Protein AF-A0A8X7TG56-F1 (afdb_monomer_lite)

Structure (mmCIF, N/CA/C/O backbone):
data_AF-A0A8X7TG56-F1
#
_entry.id   AF-A0A8X7TG56-F1
#
loop_
_atom_site.group_PDB
_atom_site.id
_atom_site.type_symbol
_atom_site.label_atom_id
_atom_site.label_alt_id
_atom_site.label_comp_id
_atom_site.label_asym_id
_atom_site.label_entity_id
_atom_site.label_seq_id
_atom_site.pdbx_PDB_ins_code
_atom_site.Cartn_x
_atom_site.Cartn_y
_atom_site.Cartn_z
_atom_site.occupancy
_atom_site.B_iso_or_equiv
_atom_site.auth_seq_id
_atom_site.auth_comp_id
_atom_site.auth_asym_id
_atom_site.auth_atom_id
_atom_site.pdbx_PDB_model_num
ATOM 1 N N . MET A 1 1 ? 38.841 11.593 -15.750 1.00 63.56 1 MET A N 1
ATOM 2 C CA . MET A 1 1 ? 37.662 10.815 -16.189 1.00 63.56 1 MET A CA 1
ATOM 3 C C . MET A 1 1 ? 36.971 11.633 -17.257 1.00 63.56 1 MET A C 1
ATOM 5 O O . MET A 1 1 ? 36.668 12.790 -16.999 1.00 63.56 1 MET A O 1
ATOM 9 N N . ASP A 1 2 ? 36.814 11.093 -18.461 1.00 86.88 2 ASP A N 1
ATOM 10 C CA . ASP A 1 2 ? 36.270 11.854 -19.589 1.00 86.88 2 ASP A CA 1
ATOM 11 C C . ASP A 1 2 ? 34.764 12.094 -19.441 1.00 86.88 2 ASP A C 1
ATOM 13 O O . ASP A 1 2 ? 34.054 11.307 -18.812 1.00 86.88 2 ASP A O 1
ATOM 17 N N . SER A 1 3 ? 34.254 13.156 -20.075 1.00 84.31 3 SER A N 1
ATOM 18 C CA . SER A 1 3 ? 32.820 13.497 -20.082 1.00 84.31 3 SER A CA 1
ATOM 19 C C . SER A 1 3 ? 31.936 12.315 -20.518 1.00 84.31 3 SER A C 1
ATOM 21 O O . SER A 1 3 ? 30.877 12.082 -19.938 1.00 84.31 3 SER A O 1
ATOM 23 N N . ARG A 1 4 ? 32.419 11.489 -21.457 1.00 87.69 4 ARG A N 1
ATOM 24 C CA . ARG A 1 4 ? 31.732 10.268 -21.914 1.00 87.69 4 ARG A CA 1
ATOM 25 C C . ARG A 1 4 ? 31.576 9.227 -20.801 1.00 87.69 4 ARG A C 1
ATOM 27 O O . ARG A 1 4 ? 30.516 8.616 -20.701 1.00 87.69 4 ARG A O 1
ATOM 34 N N . SER A 1 5 ? 32.586 9.064 -19.943 1.00 88.06 5 SER A N 1
ATOM 35 C CA . SER A 1 5 ? 32.484 8.177 -18.779 1.00 88.06 5 SER A CA 1
ATOM 36 C C . SER A 1 5 ? 31.482 8.706 -17.759 1.00 88.06 5 SER A C 1
ATOM 38 O O . SER A 1 5 ? 30.693 7.922 -17.244 1.00 88.06 5 SER A O 1
ATOM 40 N N . TYR A 1 6 ? 31.451 10.016 -17.490 1.00 90.25 6 TYR A N 1
ATOM 41 C CA . TYR A 1 6 ? 30.472 10.591 -16.555 1.00 90.25 6 TYR A CA 1
ATOM 42 C C . TYR A 1 6 ? 29.027 10.386 -17.015 1.00 90.25 6 TYR A C 1
ATOM 44 O O . TYR A 1 6 ? 28.192 9.975 -16.216 1.00 90.25 6 TYR A O 1
ATOM 52 N N . VAL A 1 7 ? 28.738 10.606 -18.302 1.00 92.38 7 VAL A N 1
ATOM 53 C CA . VAL A 1 7 ? 27.398 10.357 -18.863 1.00 92.38 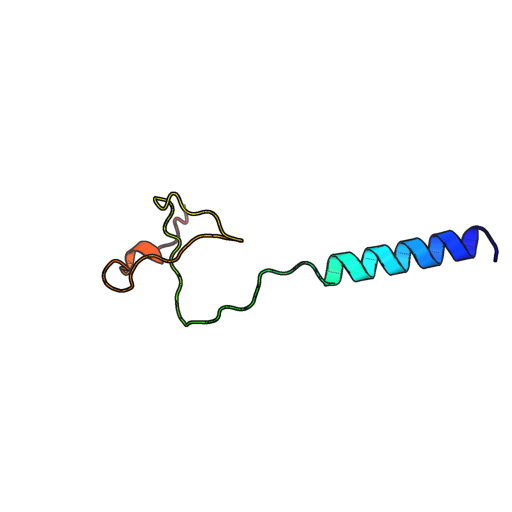7 VAL A CA 1
ATOM 54 C C . VAL A 1 7 ? 27.005 8.888 -18.704 1.00 92.38 7 VAL A C 1
ATOM 56 O O . VAL A 1 7 ? 25.886 8.595 -18.290 1.00 92.38 7 VAL A O 1
ATOM 59 N N . PHE A 1 8 ? 27.931 7.966 -18.968 1.00 92.44 8 PHE A N 1
ATOM 60 C CA . PHE A 1 8 ? 27.687 6.534 -18.811 1.00 92.44 8 PHE A CA 1
ATOM 61 C C . PHE A 1 8 ? 27.347 6.153 -17.360 1.00 92.44 8 PHE A C 1
ATOM 63 O O . PHE A 1 8 ? 26.350 5.471 -17.124 1.00 92.44 8 PHE A O 1
ATOM 70 N N . PHE A 1 9 ? 28.112 6.647 -16.380 1.00 91.19 9 PHE A N 1
ATOM 71 C CA . PHE A 1 9 ? 27.829 6.401 -14.961 1.00 91.19 9 PHE A CA 1
ATOM 72 C C . PHE A 1 9 ? 26.493 6.998 -14.511 1.00 91.19 9 PHE A C 1
ATOM 74 O O . PHE A 1 9 ? 25.746 6.329 -13.799 1.00 91.19 9 PHE A O 1
ATOM 81 N N . SER A 1 10 ? 26.161 8.216 -14.948 1.00 89.12 10 SER A N 1
ATOM 82 C CA . SER A 1 10 ? 24.877 8.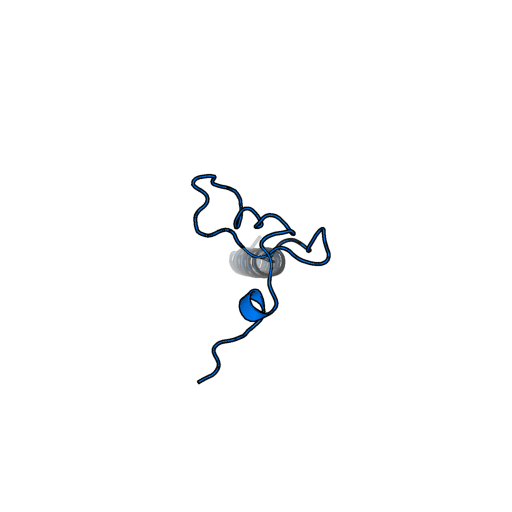845 -14.619 1.00 89.12 10 SER A CA 1
ATOM 83 C C . SER A 1 10 ? 23.691 8.047 -15.163 1.00 89.12 10 SER A C 1
ATOM 85 O O . SER A 1 10 ? 22.721 7.839 -14.441 1.00 89.12 10 SER A O 1
ATOM 87 N N . VAL A 1 11 ? 23.780 7.544 -16.400 1.00 91.12 11 VAL A N 1
ATOM 88 C CA . VAL A 1 11 ? 22.728 6.707 -17.003 1.00 91.12 11 VAL A CA 1
ATOM 89 C C . VAL A 1 11 ? 22.550 5.399 -16.231 1.00 91.12 11 VAL A C 1
ATOM 91 O O . VAL A 1 11 ? 21.420 5.033 -15.906 1.00 91.12 11 VAL A O 1
ATOM 94 N N . LEU A 1 12 ? 23.650 4.717 -15.892 1.00 88.56 12 LEU A N 1
ATOM 95 C CA . LEU A 1 12 ? 23.597 3.490 -15.091 1.00 88.56 12 LEU A CA 1
ATOM 96 C C . LEU A 1 12 ? 22.967 3.733 -13.715 1.00 88.56 12 LEU A C 1
ATOM 98 O O . LEU A 1 12 ? 22.107 2.963 -13.293 1.00 88.56 12 LEU A O 1
ATOM 102 N N . LEU A 1 13 ? 23.339 4.825 -13.043 1.00 89.06 13 LEU A N 1
ATOM 103 C CA . LEU A 1 13 ? 22.766 5.185 -11.749 1.00 89.06 13 LEU A CA 1
ATOM 104 C C . LEU A 1 13 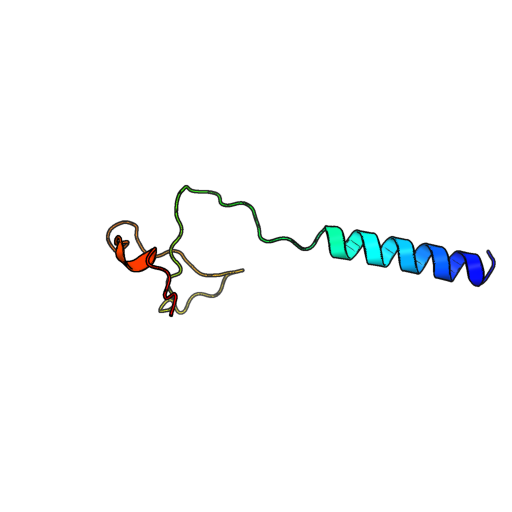? 21.254 5.444 -11.853 1.00 89.06 13 LEU A C 1
ATOM 106 O O . LEU A 1 13 ? 20.485 4.903 -11.061 1.00 89.06 13 LEU A O 1
ATOM 110 N N . SER A 1 14 ? 20.801 6.205 -12.854 1.00 85.44 14 SER A N 1
ATOM 111 C CA . SER A 1 14 ? 19.369 6.461 -13.060 1.00 85.44 14 SER A CA 1
ATOM 112 C C . SER A 1 14 ? 18.566 5.179 -13.309 1.00 85.44 14 SER A C 1
ATOM 114 O O . SER A 1 14 ? 17.491 5.019 -12.736 1.00 85.44 14 SER A O 1
ATOM 116 N N . LEU A 1 15 ? 19.099 4.242 -14.100 1.00 83.88 15 LEU A N 1
ATOM 117 C CA . LEU A 1 15 ? 18.463 2.942 -14.350 1.00 83.88 15 LEU A CA 1
ATOM 118 C C . LEU A 1 15 ? 18.310 2.117 -13.063 1.00 83.88 15 LEU A C 1
ATOM 120 O O . LEU A 1 15 ? 17.259 1.517 -12.844 1.00 83.88 15 LEU A O 1
ATOM 124 N N . THR A 1 16 ? 19.320 2.123 -12.185 1.00 79.50 16 THR A N 1
ATOM 125 C CA . THR A 1 16 ? 19.247 1.396 -10.904 1.00 79.50 16 THR A CA 1
ATOM 126 C C . THR A 1 16 ? 18.219 1.977 -9.934 1.00 79.50 16 THR A C 1
ATOM 128 O O . THR A 1 16 ? 17.588 1.219 -9.207 1.00 79.50 16 THR A O 1
ATOM 131 N N . LEU A 1 17 ? 17.997 3.296 -9.939 1.00 80.88 17 LEU A N 1
ATOM 132 C CA . LEU A 1 17 ? 17.020 3.940 -9.052 1.00 80.88 17 LEU A CA 1
ATOM 133 C C . LEU A 1 17 ? 15.572 3.636 -9.449 1.00 80.88 17 LEU A C 1
ATOM 135 O O . LEU A 1 17 ? 14.730 3.446 -8.577 1.00 80.88 17 LEU A O 1
ATOM 139 N N . ILE A 1 18 ? 15.284 3.546 -10.751 1.00 76.94 18 ILE A N 1
ATOM 140 C CA . ILE A 1 18 ? 13.950 3.174 -11.250 1.00 76.94 18 ILE A CA 1
ATOM 141 C C . ILE A 1 18 ? 13.600 1.740 -10.826 1.00 76.94 18 ILE A C 1
ATOM 143 O O . ILE A 1 18 ? 12.460 1.469 -10.466 1.00 76.94 18 ILE A O 1
ATOM 147 N N . ALA A 1 19 ? 14.587 0.839 -10.802 1.00 73.00 19 ALA A N 1
ATOM 148 C CA . ALA A 1 19 ? 14.392 -0.555 -10.404 1.00 73.00 19 ALA A CA 1
ATOM 149 C C . ALA A 1 19 ? 14.032 -0.742 -8.915 1.00 73.00 19 ALA A C 1
ATOM 151 O O . ALA A 1 19 ? 13.591 -1.822 -8.535 1.00 73.00 19 ALA A O 1
ATOM 152 N N . LEU A 1 20 ? 14.211 0.283 -8.074 1.00 78.25 20 LEU A N 1
ATOM 153 C CA . LEU A 1 20 ? 13.892 0.238 -6.642 1.00 78.25 20 LEU A CA 1
ATOM 154 C C . LEU A 1 20 ? 12.535 0.873 -6.303 1.00 78.25 20 LEU A C 1
ATOM 156 O O . LEU A 1 20 ? 12.156 0.903 -5.133 1.00 78.25 20 LEU A O 1
ATOM 160 N N . ALA A 1 21 ? 11.801 1.379 -7.296 1.00 81.12 21 ALA A N 1
ATOM 161 C CA . ALA A 1 21 ? 10.447 1.878 -7.103 1.00 81.12 21 ALA A CA 1
ATOM 162 C C . ALA A 1 21 ? 9.448 0.721 -7.242 1.00 81.12 21 ALA A C 1
ATOM 164 O O . ALA A 1 21 ? 9.159 0.269 -8.349 1.00 81.12 21 ALA A O 1
ATOM 165 N N . TYR A 1 22 ? 8.930 0.243 -6.115 1.00 86.75 22 TYR A N 1
ATOM 166 C CA . TYR A 1 22 ? 7.874 -0.763 -6.063 1.00 86.75 22 TYR A CA 1
ATOM 167 C C . TYR A 1 22 ? 6.960 -0.498 -4.865 1.00 86.75 22 TYR A C 1
ATOM 169 O O . TYR A 1 22 ? 7.358 0.164 -3.901 1.00 86.75 22 TYR A O 1
ATOM 177 N N . ASP A 1 23 ? 5.729 -0.992 -4.946 1.00 90.94 23 ASP A N 1
ATOM 178 C CA . ASP A 1 23 ? 4.804 -0.949 -3.818 1.00 90.94 23 ASP A CA 1
ATOM 179 C C . ASP A 1 23 ? 5.269 -1.931 -2.730 1.00 90.94 23 ASP A C 1
ATOM 181 O O . ASP A 1 23 ? 5.683 -3.037 -3.071 1.00 90.94 23 ASP A O 1
ATOM 185 N N . PRO A 1 24 ? 5.213 -1.572 -1.432 1.00 90.69 24 PRO A N 1
ATOM 186 C CA . PRO A 1 24 ? 5.615 -2.476 -0.356 1.00 90.69 24 PRO A CA 1
ATOM 187 C C . PRO A 1 24 ? 4.867 -3.814 -0.401 1.00 90.69 24 PRO A C 1
ATOM 189 O O . PRO A 1 24 ? 3.665 -3.843 -0.674 1.00 90.69 24 PRO A O 1
ATOM 192 N N . ASP A 1 25 ? 5.557 -4.902 -0.052 1.00 91.88 25 ASP A N 1
ATOM 193 C CA . ASP A 1 25 ? 4.932 -6.221 0.074 1.00 91.88 25 ASP A CA 1
ATOM 194 C C . ASP A 1 25 ? 3.792 -6.204 1.105 1.00 91.88 25 ASP A C 1
ATOM 196 O O . ASP A 1 25 ? 3.866 -5.558 2.158 1.00 91.88 25 ASP A O 1
ATOM 200 N N . THR A 1 26 ? 2.724 -6.946 0.816 1.00 92.38 26 THR A N 1
ATOM 201 C CA . THR A 1 26 ? 1.565 -7.054 1.706 1.00 92.38 26 THR A CA 1
ATOM 202 C C . THR A 1 26 ? 1.923 -7.834 2.969 1.00 92.38 26 THR A C 1
ATOM 204 O O . THR A 1 26 ? 2.412 -8.959 2.890 1.00 92.38 26 THR A O 1
ATOM 207 N N . LEU A 1 27 ? 1.625 -7.267 4.141 1.00 94.25 27 LEU A N 1
ATOM 208 C CA . LEU A 1 27 ? 1.883 -7.905 5.441 1.00 94.25 27 LEU A CA 1
ATOM 209 C C . LEU A 1 27 ? 0.780 -8.884 5.884 1.00 94.25 27 LEU A C 1
ATOM 211 O O . LEU A 1 27 ? 0.989 -9.656 6.817 1.00 94.25 27 LEU A O 1
ATOM 215 N N . GLN A 1 28 ? -0.381 -8.852 5.229 1.00 94.06 28 GLN A N 1
ATOM 216 C CA . GLN A 1 28 ? -1.549 -9.671 5.544 1.00 94.06 28 GLN A CA 1
ATOM 217 C C . GLN A 1 28 ? -2.281 -10.091 4.266 1.00 94.06 28 GLN A C 1
ATOM 219 O O . GLN A 1 28 ? -2.093 -9.474 3.217 1.00 94.06 28 GLN A O 1
ATOM 224 N N . ASP A 1 29 ? -3.159 -11.089 4.378 1.00 93.81 29 ASP A N 1
ATOM 225 C CA . ASP A 1 29 ? -3.905 -11.653 3.243 1.00 93.81 29 ASP A CA 1
ATOM 226 C C . ASP A 1 29 ? -4.805 -10.624 2.540 1.00 93.81 29 ASP A C 1
ATOM 228 O O . ASP A 1 29 ? -5.028 -10.704 1.332 1.00 93.81 29 ASP A O 1
ATOM 232 N N . LEU A 1 30 ? -5.337 -9.650 3.288 1.00 93.88 30 LEU A N 1
ATOM 233 C CA . LEU A 1 30 ? -6.231 -8.622 2.763 1.00 93.88 30 LEU A CA 1
ATOM 234 C C . LEU A 1 30 ? -6.048 -7.268 3.461 1.00 93.88 30 LEU A C 1
ATOM 236 O O . LEU A 1 30 ? -5.856 -7.176 4.669 1.00 93.88 30 LEU A O 1
ATOM 240 N N . CYS A 1 31 ? -6.148 -6.189 2.685 1.00 96.38 31 CYS A N 1
ATOM 241 C CA . CYS A 1 31 ? -6.225 -4.815 3.180 1.00 96.38 31 CYS A CA 1
ATOM 242 C C . CYS A 1 31 ? -7.072 -3.982 2.214 1.00 96.38 31 CYS A C 1
ATOM 244 O O . CYS A 1 31 ? -6.568 -3.389 1.261 1.00 96.38 31 CYS A O 1
ATOM 246 N N . VAL A 1 32 ? -8.385 -3.947 2.443 1.00 96.44 32 VAL A N 1
ATOM 247 C CA . VAL A 1 32 ? -9.272 -3.078 1.661 1.00 96.44 32 VAL A CA 1
ATOM 248 C C . VAL A 1 32 ? -9.102 -1.649 2.158 1.00 96.44 32 VAL A C 1
ATOM 250 O O . VAL A 1 32 ? -9.307 -1.383 3.340 1.00 96.44 32 VAL A O 1
ATOM 253 N N . ALA A 1 33 ? -8.746 -0.725 1.267 1.00 96.56 33 ALA A N 1
ATOM 254 C CA . ALA A 1 33 ? -8.526 0.672 1.624 1.00 96.56 33 ALA A CA 1
ATOM 255 C C . ALA A 1 33 ? -9.782 1.320 2.239 1.00 96.56 33 ALA A C 1
ATOM 257 O O . ALA A 1 33 ? -10.859 1.348 1.630 1.00 96.56 33 ALA A O 1
ATOM 258 N N . ASP A 1 34 ? -9.628 1.910 3.422 1.00 97.19 34 ASP A N 1
ATOM 259 C CA . ASP A 1 34 ? -10.605 2.816 4.013 1.00 97.19 34 ASP A CA 1
ATOM 260 C C . ASP A 1 34 ? -10.385 4.235 3.477 1.00 97.19 34 ASP A C 1
ATOM 262 O O . ASP A 1 34 ? -9.573 5.017 3.977 1.00 97.19 34 ASP A O 1
ATOM 266 N N . ARG A 1 35 ? -11.147 4.580 2.436 1.00 95.06 35 ARG A N 1
ATOM 267 C CA . ARG A 1 35 ? -11.101 5.902 1.791 1.00 95.06 35 ARG A CA 1
ATOM 268 C C . ARG A 1 35 ? -11.810 6.997 2.594 1.00 95.06 35 ARG A C 1
ATOM 270 O O . ARG A 1 35 ? -11.791 8.150 2.170 1.00 95.06 35 ARG A O 1
ATOM 277 N N . THR A 1 36 ? -12.457 6.645 3.706 1.00 95.81 36 THR A N 1
ATOM 278 C CA . THR A 1 36 ? -13.153 7.590 4.592 1.00 95.81 36 THR A CA 1
ATOM 279 C C . THR A 1 36 ? -12.298 8.016 5.780 1.00 95.81 36 THR A C 1
ATOM 281 O O . THR A 1 36 ? -12.605 9.012 6.436 1.00 95.81 36 THR A O 1
ATOM 284 N N . SER A 1 37 ? -11.195 7.307 6.029 1.00 93.94 37 SER A N 1
ATOM 285 C CA . SER A 1 37 ? -10.251 7.646 7.084 1.00 93.94 37 SER A CA 1
ATOM 286 C C . SER A 1 37 ? -9.601 9.013 6.843 1.00 93.94 37 SER A C 1
ATOM 288 O O . SER A 1 37 ? -9.089 9.305 5.764 1.00 93.94 37 SER A O 1
ATOM 290 N N . GLY A 1 38 ? -9.578 9.854 7.880 1.00 95.00 38 GLY A N 1
ATOM 291 C CA . GLY A 1 38 ? -8.838 11.122 7.881 1.00 95.00 38 GLY A CA 1
ATOM 292 C C . GLY A 1 38 ? -7.338 10.966 8.165 1.00 95.00 38 GLY A C 1
ATOM 293 O O . GLY A 1 38 ? -6.609 11.960 8.191 1.00 95.00 38 GLY A O 1
ATOM 294 N N . ILE A 1 39 ? -6.870 9.741 8.417 1.00 96.69 39 ILE A N 1
ATOM 295 C CA . ILE A 1 39 ? -5.487 9.445 8.799 1.00 96.69 39 ILE A CA 1
ATOM 296 C C . ILE A 1 39 ? -4.631 9.285 7.540 1.00 96.69 39 ILE A C 1
ATOM 298 O O . ILE A 1 39 ? -4.989 8.557 6.618 1.00 96.69 39 ILE A O 1
ATOM 302 N N . LYS A 1 40 ? -3.467 9.943 7.518 1.00 95.62 40 LYS A N 1
ATOM 303 C CA . LYS A 1 40 ? -2.514 9.878 6.404 1.00 95.62 40 LYS A CA 1
ATOM 304 C C . LYS A 1 40 ? -1.371 8.918 6.717 1.00 95.62 40 LYS A C 1
ATOM 306 O O . LYS A 1 40 ? -0.685 9.084 7.722 1.00 95.62 40 LYS A O 1
ATOM 311 N N . VAL A 1 41 ? -1.151 7.963 5.819 1.00 95.56 41 VAL A N 1
ATOM 312 C CA . VAL A 1 41 ? -0.035 7.005 5.820 1.00 95.56 41 VAL A CA 1
ATOM 313 C C . VAL A 1 41 ? 0.494 6.853 4.390 1.00 95.56 41 VAL A C 1
ATOM 315 O O . VAL A 1 41 ? -0.098 7.394 3.458 1.00 95.56 41 VAL A O 1
ATOM 318 N N . ASN A 1 42 ? 1.605 6.138 4.195 1.00 93.62 42 ASN A N 1
ATOM 319 C CA . ASN A 1 42 ? 2.024 5.741 2.850 1.00 93.62 42 ASN A CA 1
ATOM 320 C C . ASN A 1 42 ? 1.046 4.674 2.321 1.00 93.62 42 ASN A C 1
ATOM 322 O O . ASN A 1 42 ? 1.137 3.516 2.720 1.00 93.62 42 ASN A O 1
ATOM 326 N N . GLY A 1 43 ? 0.063 5.097 1.518 1.00 94.00 43 GLY A N 1
ATOM 327 C CA . GLY A 1 43 ? -1.090 4.290 1.105 1.00 94.00 43 GLY A CA 1
ATOM 328 C C . GLY A 1 43 ? -2.385 4.723 1.804 1.00 94.00 43 GLY A C 1
ATOM 329 O O . GLY A 1 43 ? -2.664 5.916 1.927 1.00 94.00 43 GLY A O 1
ATOM 330 N N . PHE A 1 44 ? -3.177 3.753 2.268 1.00 95.88 44 PHE A N 1
ATOM 331 C CA . PHE A 1 44 ? -4.413 3.972 3.028 1.00 95.88 44 PHE A CA 1
ATOM 332 C C . PHE A 1 44 ? -4.457 3.054 4.248 1.00 95.88 44 PHE A C 1
ATOM 334 O O . PHE A 1 44 ? -3.892 1.963 4.238 1.00 95.88 44 PHE A O 1
ATOM 341 N N . ILE A 1 45 ? -5.170 3.479 5.290 1.00 96.31 45 ILE A N 1
ATOM 342 C CA . ILE A 1 45 ? -5.533 2.582 6.390 1.00 96.31 45 ILE A CA 1
ATOM 343 C C . ILE A 1 45 ? -6.491 1.504 5.858 1.00 96.31 45 ILE A C 1
ATOM 345 O O . ILE A 1 45 ? -7.327 1.795 5.003 1.00 96.31 45 ILE A O 1
ATOM 349 N N . CYS A 1 46 ? -6.377 0.269 6.349 1.00 97.00 46 CYS A N 1
ATOM 350 C CA . CYS A 1 46 ? -7.298 -0.811 5.993 1.00 97.00 46 CYS A CA 1
ATOM 351 C C . CYS A 1 46 ? -8.638 -0.649 6.732 1.00 97.00 46 CYS A C 1
ATOM 353 O O . CYS A 1 46 ? -8.671 -0.239 7.894 1.00 97.00 46 CYS A O 1
ATOM 355 N N . LYS A 1 47 ? -9.744 -1.037 6.094 1.00 97.38 47 LYS A N 1
ATOM 356 C CA . LYS A 1 47 ? -11.036 -1.211 6.770 1.00 97.38 47 LYS A CA 1
ATOM 357 C C . LYS A 1 47 ? -10.925 -2.253 7.899 1.00 97.38 47 LYS A C 1
ATOM 359 O O . LYS A 1 47 ? -10.128 -3.184 7.779 1.00 97.38 47 LYS A O 1
ATOM 364 N N . PRO A 1 48 ? -11.765 -2.168 8.949 1.00 96.06 48 PRO A N 1
ATOM 365 C CA . PRO A 1 48 ? -11.946 -3.277 9.882 1.00 96.06 48 PRO A CA 1
ATOM 366 C C . PRO A 1 48 ? -12.403 -4.531 9.132 1.00 96.06 48 PRO A C 1
ATOM 368 O O . PRO A 1 48 ? -13.307 -4.437 8.301 1.00 96.06 48 PRO A O 1
ATOM 371 N N . GLU A 1 49 ? -11.837 -5.696 9.452 1.00 94.69 49 GLU A N 1
ATOM 372 C CA . GLU A 1 49 ? -12.168 -6.965 8.780 1.00 94.69 49 GLU A CA 1
ATOM 373 C C . GLU A 1 49 ? -13.668 -7.285 8.819 1.00 94.69 49 GLU A C 1
ATOM 375 O O . GLU A 1 49 ? -14.228 -7.769 7.841 1.00 94.69 49 GLU A O 1
ATOM 380 N N . SER A 1 50 ? -14.349 -6.925 9.911 1.00 96.31 50 SER A N 1
ATOM 381 C CA . SER A 1 50 ? -15.799 -7.091 10.068 1.00 96.31 50 SER A CA 1
ATOM 382 C C . SER A 1 50 ? -16.643 -6.275 9.083 1.00 96.31 50 SER A C 1
ATOM 384 O O . SER A 1 50 ? -17.836 -6.538 8.946 1.00 96.31 50 SER A O 1
ATOM 386 N N . ASN A 1 51 ? -16.047 -5.284 8.417 1.00 96.56 51 ASN A N 1
ATOM 387 C CA . ASN A 1 51 ? -16.692 -4.418 7.434 1.00 96.56 51 ASN A CA 1
ATOM 388 C C . ASN A 1 51 ? -16.211 -4.699 5.997 1.00 96.56 51 ASN A C 1
ATOM 390 O O . ASN A 1 51 ? -16.521 -3.935 5.082 1.00 96.56 51 ASN A O 1
ATOM 394 N N . ILE A 1 52 ? -15.417 -5.756 5.801 1.00 96.56 52 ILE A N 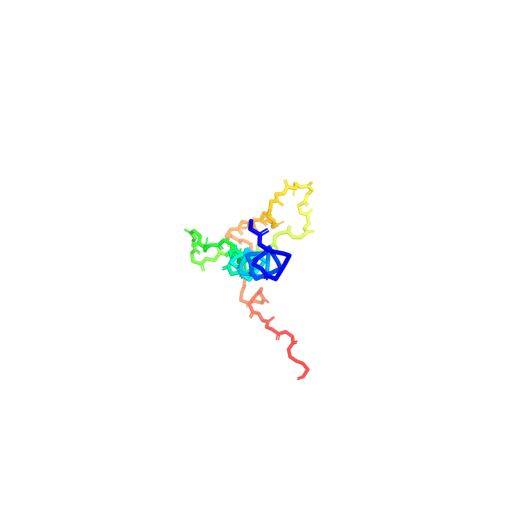1
ATOM 395 C CA . ILE A 1 52 ? -14.967 -6.206 4.484 1.00 96.56 52 ILE A CA 1
ATOM 396 C C . ILE A 1 52 ? -15.966 -7.228 3.947 1.00 96.56 52 ILE A C 1
ATOM 398 O O . ILE A 1 52 ? -16.373 -8.164 4.634 1.00 96.56 52 ILE A O 1
ATOM 402 N N . THR A 1 53 ? -16.373 -7.038 2.698 1.00 96.19 53 THR A N 1
ATOM 403 C CA . THR A 1 53 ? -17.413 -7.829 2.036 1.00 96.19 53 THR A CA 1
ATOM 404 C C . THR A 1 53 ? -16.947 -8.295 0.661 1.00 96.19 53 THR A C 1
ATOM 406 O O . THR A 1 53 ? -16.002 -7.755 0.092 1.00 96.19 53 THR A O 1
ATOM 409 N N . ALA A 1 54 ? -17.639 -9.272 0.068 1.00 95.06 54 ALA A N 1
ATOM 410 C CA . ALA A 1 54 ? -17.300 -9.760 -1.272 1.00 95.06 54 ALA A CA 1
ATOM 411 C C . ALA A 1 54 ? -17.349 -8.654 -2.348 1.00 95.06 54 ALA A C 1
ATOM 413 O O . ALA A 1 54 ? -16.589 -8.699 -3.312 1.00 95.06 54 ALA A O 1
ATOM 414 N N . SER A 1 55 ? -18.197 -7.633 -2.170 1.00 94.56 55 SER A N 1
ATOM 415 C CA . SER A 1 55 ? -18.267 -6.492 -3.089 1.00 94.56 55 SER A CA 1
ATOM 416 C C . SER A 1 55 ? -17.013 -5.621 -3.091 1.00 94.56 55 SER A C 1
ATOM 418 O O . SER A 1 55 ? -16.764 -4.955 -4.090 1.00 94.56 55 SER A O 1
ATOM 420 N N . ASP A 1 56 ? -16.198 -5.640 -2.033 1.00 94.75 56 ASP A N 1
ATOM 421 C CA . ASP A 1 56 ? -14.941 -4.880 -1.994 1.00 94.75 56 ASP A CA 1
ATOM 422 C C . ASP A 1 56 ? -13.877 -5.432 -2.958 1.00 94.75 56 ASP A C 1
ATOM 424 O O . ASP A 1 56 ? -12.928 -4.730 -3.300 1.00 94.75 56 ASP A O 1
AT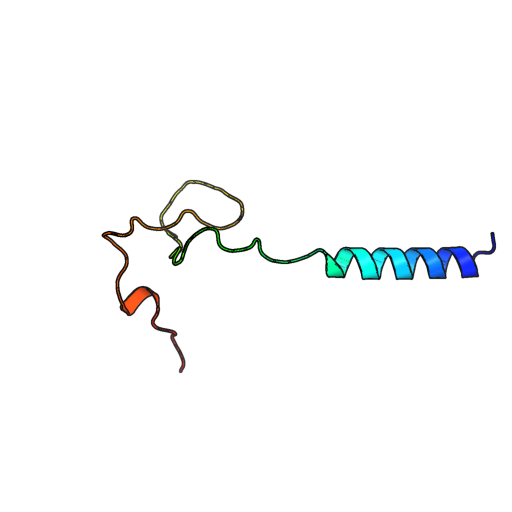OM 428 N N . PHE A 1 57 ? -14.052 -6.670 -3.425 1.00 93.00 57 PHE A N 1
ATOM 429 C CA . PHE A 1 57 ? -13.184 -7.329 -4.404 1.00 93.00 57 PHE A CA 1
ATOM 430 C C . PHE A 1 57 ? -13.813 -7.384 -5.802 1.00 93.00 57 PHE A C 1
ATOM 432 O O . PHE A 1 57 ? -13.228 -7.945 -6.730 1.00 93.00 57 PHE A O 1
ATOM 439 N N . ALA A 1 58 ? -15.006 -6.809 -5.973 1.00 91.56 58 ALA A N 1
ATOM 440 C CA . ALA A 1 58 ? -15.651 -6.726 -7.269 1.00 91.56 58 ALA A CA 1
ATOM 441 C C . ALA A 1 58 ? -14.952 -5.657 -8.117 1.00 91.56 58 ALA A C 1
ATOM 443 O O . ALA A 1 58 ? -15.009 -4.460 -7.835 1.00 91.56 58 ALA A O 1
ATOM 444 N N . ALA A 1 59 ? -14.300 -6.087 -9.189 1.00 84.38 59 ALA A N 1
ATOM 445 C CA . ALA A 1 59 ? -13.772 -5.167 -10.175 1.00 84.38 59 ALA A CA 1
ATOM 446 C C . ALA A 1 59 ? -14.917 -4.626 -11.042 1.00 84.38 59 ALA A C 1
ATOM 448 O O . ALA A 1 59 ? -15.735 -5.382 -11.567 1.00 84.38 59 ALA A O 1
ATOM 449 N N . THR A 1 60 ? -14.969 -3.304 -11.211 1.00 79.81 60 THR A N 1
ATOM 450 C CA . THR A 1 60 ? -15.830 -2.686 -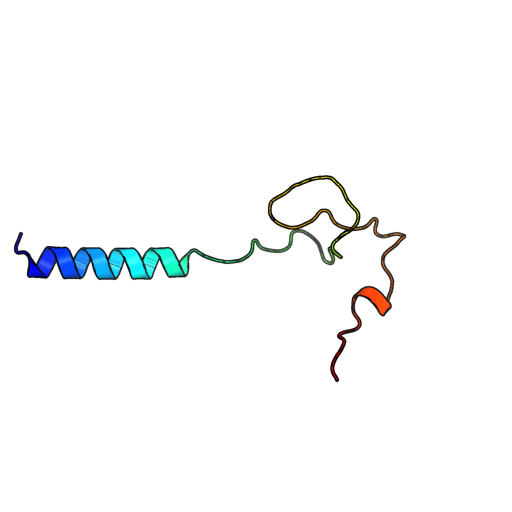12.225 1.00 79.81 60 THR A CA 1
ATOM 451 C C . THR A 1 60 ? -15.137 -2.830 -13.572 1.00 79.81 60 THR A C 1
ATOM 453 O O . THR A 1 60 ? -14.398 -1.949 -14.006 1.00 79.81 60 THR A O 1
ATOM 456 N N . TYR A 1 61 ? -15.330 -3.977 -14.209 1.00 71.00 61 TYR A N 1
ATOM 457 C CA . TYR A 1 61 ? -15.099 -4.099 -15.638 1.00 71.00 61 TYR A CA 1
ATOM 458 C C . TYR A 1 61 ? -16.389 -3.659 -16.331 1.00 71.00 61 TYR A C 1
ATOM 460 O O . TYR A 1 61 ? -17.467 -4.133 -15.974 1.00 71.00 61 TYR A O 1
ATOM 468 N N . LEU A 1 62 ? -16.281 -2.698 -17.251 1.00 58.91 62 LEU A N 1
ATOM 469 C CA . LEU A 1 62 ? -17.320 -2.481 -18.259 1.00 58.91 62 LEU A CA 1
ATOM 470 C C . LEU A 1 62 ? -17.592 -3.787 -19.015 1.00 58.91 62 LEU A C 1
ATOM 472 O O . LEU A 1 62 ? -16.606 -4.521 -19.264 1.00 58.91 62 LEU A O 1
#

Organism: Brassica carinata (NCBI:txid52824)

Foldseek 3Di:
DDPVVVVVVVVVVVVVVVVPDDDDDDPDPDFQFDPVDPDDDPGGHGDDPVPDDPVSVDDPDD

Sequence (62 aa):
MDSRSYVFFSVLLSLTLIALAYDPDTLQDLCVADRTSGIKVNGFICKPESNITASDFAATYL

Secondary structure (DSSP, 8-state):
--HHHHHHHHHHHHHHHHTT--PPPPSSS---B-TT----BSB-PBPPGGG--GGGG-----

pLDDT: mean 89.84, std 8.17, range [58.91, 97.38]

Radius of gyration: 20.55 Å; chains: 1; bounding box: 56×25×32 Å

InterPro domains:
  IPR014710 RmlC-like jelly roll fold [G3DSA:2.60.120.10] (22-62)